Protein AF-A0A4R2JF76-F1 (afdb_monomer)

Nearest PDB structures (foldseek):
  4w4k-assembly1_A  TM=8.647E-01  e=4.513E-01  Mycobacterium tuberculosis str. Erdman = ATCC 35801
  4w4k-assembly2_C  TM=8.462E-01  e=5.364E-01  Mycobacterium tuberculosis str. Erdman = ATCC 35801

Mean predicted aligned error: 8.12 Å

Solvent-accessible surface area (backbone atoms only — not comparable to full-atom values): 5608 Å² total; per-residue (Å²): 128,84,72,79,71,79,81,88,81,79,65,55,66,62,47,49,46,41,31,71,45,54,36,53,51,52,30,53,58,51,48,59,55,27,51,62,47,57,63,56,80,81,65,73,69,102,70,92,48,73,71,55,55,56,48,42,54,52,50,49,56,51,30,41,53,50,21,51,54,47,50,55,50,30,55,50,36,52,52,48,22,51,52,43,48,54,52,47,51,53,51,37,48,74,72,68,71,112

Sequence (98 aa):
MPTPMDTFEVDLSALDKIAAQDLPAIATALRGIANVVTTHEGLEGPGHLDAVYAMEGAYAHFTDSVGNRQRIACDRIDATANALRDVVNLYRRADGQA

Radius of gyration: 22.74 Å; Cα contacts (8 Å, |Δi|>4): 61; chains: 1; bounding box: 41×37×65 Å

Secondary structure (DSSP, 8-state):
-PPPP------HHHHHHIIIIIHHHHHHHHHHHHHHHHS-TT---S---HHHHHHHHHHHHHHHHHHHHHHHHHHHHHHHHHHHHHHHHHHHHHTT--

Foldseek 3Di:
DPDPDDDDDDDLVVLLCCLVPVLLVVLVVLLVVLVVLQVLPPLDDPDDDPVSVVVSVVSNVVSPVVSVVSNVVSVVSNVVSVVSVVVSVVVCVVVVND

Organism: NCBI:txid1213861

Structure (mmCIF, N/CA/C/O backbone):
data_AF-A0A4R2JF76-F1
#
_entry.id   AF-A0A4R2JF76-F1
#
loop_
_atom_site.group_PDB
_atom_site.id
_atom_site.type_symbol
_atom_site.label_atom_id
_atom_site.label_alt_id
_atom_site.label_comp_id
_atom_site.label_asym_id
_atom_site.label_entity_id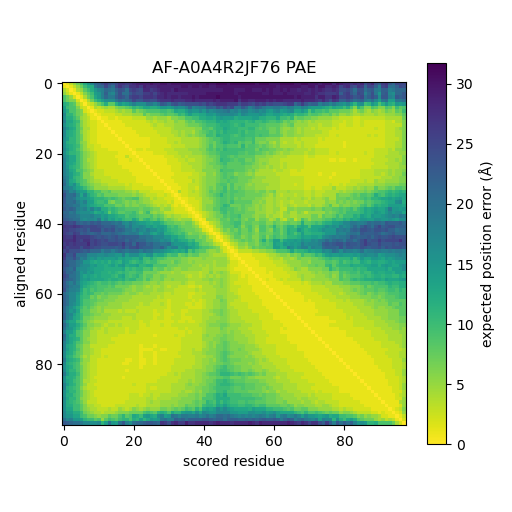
_atom_site.label_seq_id
_atom_site.pdbx_PDB_ins_code
_atom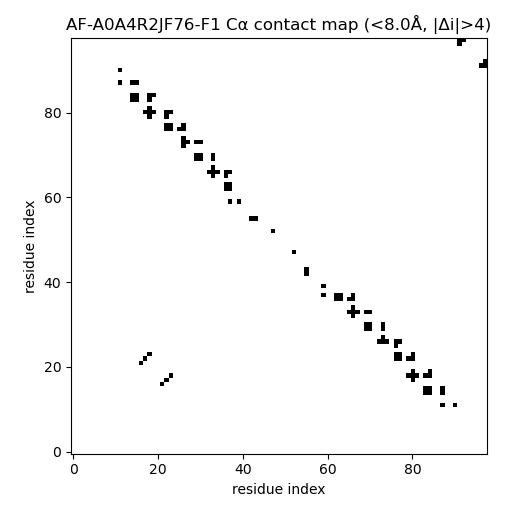_site.Cartn_x
_atom_site.Cartn_y
_atom_site.Cartn_z
_atom_site.occupancy
_atom_site.B_iso_or_equiv
_atom_site.auth_seq_id
_atom_site.auth_comp_id
_atom_site.auth_asym_id
_atom_site.auth_atom_id
_atom_site.pdbx_PDB_model_num
ATOM 1 N N . MET A 1 1 ? -15.589 -29.027 31.535 1.00 43.88 1 MET A N 1
ATOM 2 C CA . MET A 1 1 ? -15.894 -27.622 31.194 1.00 43.88 1 MET A CA 1
ATOM 3 C C . MET A 1 1 ? -14.822 -27.148 30.234 1.00 43.88 1 MET A C 1
ATOM 5 O O . MET A 1 1 ? -13.671 -27.476 30.500 1.00 43.88 1 MET A O 1
ATOM 9 N N . PRO A 1 2 ? -15.157 -26.466 29.128 1.00 47.97 2 PRO A N 1
ATOM 10 C CA . PRO A 1 2 ? -14.135 -25.808 28.327 1.00 47.97 2 PRO A CA 1
ATOM 11 C C . PRO A 1 2 ? -13.471 -24.750 29.213 1.00 47.97 2 PRO A C 1
ATOM 13 O O . PRO A 1 2 ? -14.169 -24.003 29.900 1.00 47.97 2 PRO A O 1
ATOM 16 N N . THR A 1 3 ? -12.143 -24.735 29.263 1.00 58.66 3 THR A N 1
ATOM 17 C CA . THR A 1 3 ? -11.384 -23.632 29.858 1.00 58.66 3 THR A CA 1
ATOM 18 C C . THR A 1 3 ? -11.790 -22.335 29.153 1.00 58.66 3 THR A C 1
ATOM 20 O O . THR A 1 3 ? -11.986 -22.368 27.934 1.00 58.66 3 THR A O 1
ATOM 23 N N . PRO A 1 4 ? -11.952 -21.208 29.873 1.00 59.09 4 PRO A N 1
ATOM 24 C CA . PRO A 1 4 ? -12.113 -19.921 29.214 1.00 59.09 4 PRO A CA 1
ATOM 25 C C . PRO A 1 4 ? -10.934 -19.774 28.254 1.00 59.09 4 PRO A C 1
ATOM 27 O O . PRO A 1 4 ? -9.792 -19.966 28.672 1.00 59.09 4 PRO A O 1
ATOM 30 N N . MET A 1 5 ? -11.205 -19.532 26.971 1.00 57.75 5 MET A N 1
ATOM 31 C CA . MET A 1 5 ? -10.155 -19.087 26.062 1.00 57.75 5 MET A CA 1
ATOM 32 C C . MET A 1 5 ? -9.449 -17.905 26.723 1.00 57.75 5 MET A C 1
ATOM 34 O O . MET A 1 5 ? -10.135 -17.039 27.274 1.00 57.75 5 MET A O 1
ATOM 38 N N . ASP A 1 6 ? -8.115 -17.894 26.677 1.00 59.38 6 ASP A N 1
ATOM 39 C CA . ASP A 1 6 ? -7.320 -16.732 27.065 1.00 59.38 6 ASP A CA 1
ATOM 40 C C . ASP A 1 6 ? -7.993 -15.474 26.507 1.00 59.38 6 ASP A C 1
ATOM 42 O O . ASP A 1 6 ? -8.355 -15.409 25.327 1.00 59.38 6 ASP A O 1
ATOM 46 N N . THR A 1 7 ? -8.273 -14.525 27.395 1.00 64.38 7 THR A N 1
ATOM 47 C CA . THR A 1 7 ? -8.984 -13.292 27.068 1.00 64.38 7 THR A CA 1
ATOM 48 C C . THR A 1 7 ? -8.298 -12.602 25.894 1.00 64.38 7 THR A C 1
ATOM 50 O O . THR A 1 7 ? -7.103 -12.321 25.946 1.00 64.38 7 THR A O 1
ATOM 53 N N . PHE A 1 8 ? -9.049 -12.348 24.823 1.00 70.62 8 PHE A N 1
ATOM 54 C CA . PHE A 1 8 ? -8.560 -11.618 23.660 1.00 70.62 8 PHE A CA 1
ATOM 55 C C . PHE A 1 8 ? -8.485 -10.126 24.003 1.00 70.62 8 PHE A C 1
ATOM 57 O O . PHE A 1 8 ? -9.517 -9.479 24.173 1.00 70.62 8 PHE A O 1
ATOM 64 N N . GLU A 1 9 ? -7.268 -9.600 24.139 1.00 78.69 9 GLU A N 1
ATOM 65 C CA . GLU A 1 9 ? -7.001 -8.191 24.434 1.00 78.69 9 GLU A CA 1
ATOM 66 C C . GLU A 1 9 ? -6.563 -7.462 23.157 1.00 78.69 9 GLU A C 1
ATOM 68 O O . GLU A 1 9 ? -5.720 -7.954 22.403 1.00 78.69 9 GLU A O 1
ATOM 73 N N . VAL A 1 10 ? -7.152 -6.292 22.897 1.00 83.19 10 VAL A N 1
ATOM 74 C CA . VAL A 1 10 ? -6.868 -5.481 21.706 1.00 83.19 10 VAL A CA 1
ATOM 75 C C . VAL A 1 10 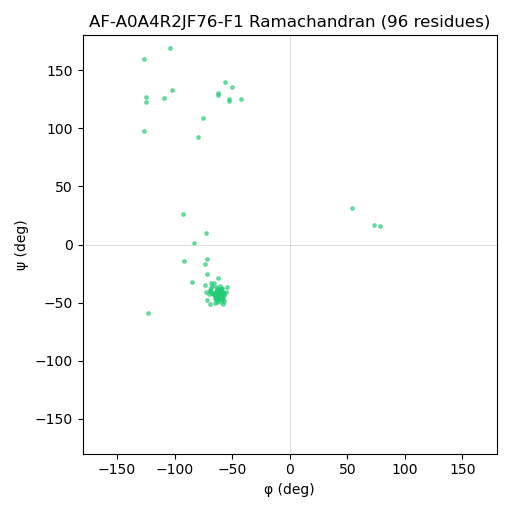? -6.449 -4.082 22.122 1.00 83.19 10 VAL A C 1
ATOM 77 O O . VAL A 1 10 ? -7.223 -3.354 22.739 1.00 83.19 10 VAL A O 1
ATOM 80 N N . ASP A 1 11 ? -5.257 -3.665 21.700 1.00 90.56 11 ASP A N 1
ATOM 81 C CA . ASP A 1 11 ? -4.827 -2.274 21.824 1.00 90.56 11 ASP A CA 1
ATOM 82 C C . ASP A 1 11 ? -5.439 -1.424 20.701 1.00 90.56 11 ASP A C 1
ATOM 84 O O 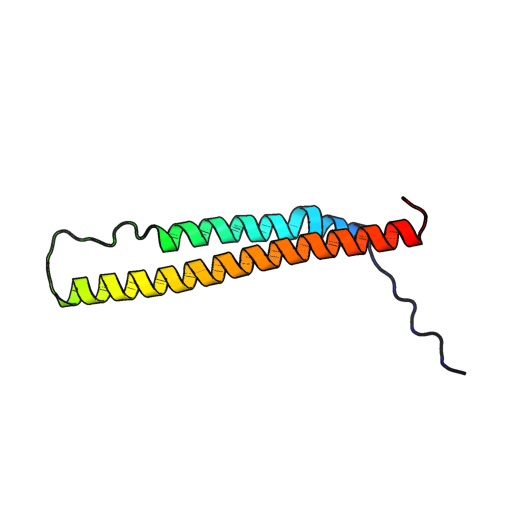. ASP A 1 11 ? -4.895 -1.291 19.599 1.00 90.56 11 ASP A O 1
ATOM 88 N N . LEU A 1 12 ? -6.598 -0.830 20.991 1.00 90.62 12 LEU A N 1
ATOM 89 C CA . LEU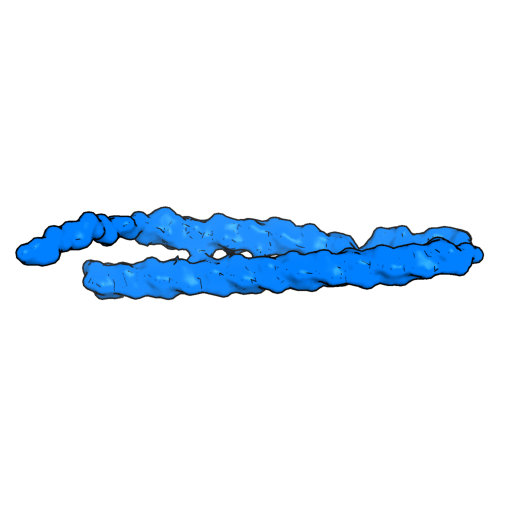 A 1 12 ? -7.300 0.049 20.057 1.00 90.62 12 LEU A CA 1
ATOM 90 C C . LEU A 1 12 ? -6.483 1.292 19.691 1.00 90.62 12 LEU A C 1
ATOM 92 O O . LEU A 1 12 ? -6.642 1.806 18.587 1.00 90.62 12 LEU A O 1
ATOM 96 N N . SER A 1 13 ? -5.606 1.773 20.577 1.00 90.75 13 SER A N 1
ATOM 97 C CA . SER A 1 13 ? -4.792 2.962 20.311 1.00 90.75 13 SER A CA 1
ATOM 98 C C . SER A 1 13 ? -3.690 2.674 19.290 1.00 90.75 13 SER A C 1
ATOM 100 O O . SER A 1 13 ? -3.477 3.461 18.363 1.00 90.75 13 SER A O 1
ATOM 102 N N . ALA A 1 14 ? -3.049 1.507 19.399 1.00 92.38 14 ALA A N 1
ATOM 103 C CA . ALA A 1 14 ? -2.069 1.043 18.427 1.00 92.38 14 ALA A CA 1
ATOM 104 C C . ALA A 1 14 ? -2.714 0.799 17.057 1.00 92.38 14 ALA A C 1
ATOM 106 O O . ALA A 1 14 ? -2.176 1.240 16.040 1.00 92.38 14 ALA A O 1
ATOM 107 N N . LEU A 1 15 ? -3.885 0.153 17.018 1.00 91.44 15 LEU A N 1
ATOM 108 C CA . LEU A 1 15 ? -4.607 -0.082 15.763 1.00 91.44 15 LEU A CA 1
ATOM 109 C C . LEU A 1 15 ? -5.038 1.225 15.088 1.00 91.44 15 LEU A C 1
ATOM 111 O O . LEU A 1 15 ? -4.892 1.357 13.873 1.00 91.44 15 LEU A O 1
ATOM 115 N N . ASP A 1 16 ? -5.516 2.201 15.862 1.00 93.06 16 ASP A N 1
ATOM 116 C CA . ASP A 1 16 ? -5.918 3.506 15.331 1.00 93.06 16 ASP A CA 1
ATOM 117 C C . ASP A 1 16 ? -4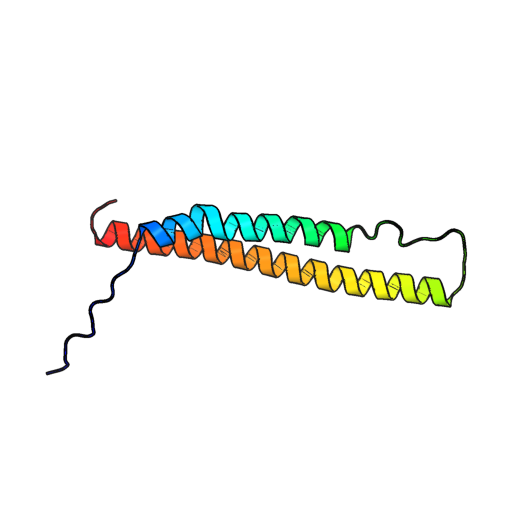.714 4.259 14.748 1.00 93.06 16 ASP A C 1
ATOM 119 O O . ASP A 1 16 ? -4.787 4.786 13.638 1.00 93.06 16 ASP A O 1
ATOM 123 N N . LYS A 1 17 ? -3.556 4.220 15.425 1.00 94.25 17 LYS A N 1
ATOM 124 C CA . LYS A 1 17 ? -2.306 4.784 14.895 1.00 94.25 17 LYS A CA 1
ATOM 125 C C . LYS A 1 17 ? -1.903 4.126 13.573 1.00 94.25 17 LYS A C 1
ATOM 127 O O . LYS A 1 17 ? -1.633 4.832 12.599 1.00 94.25 17 LYS A O 1
ATOM 132 N N . ILE A 1 18 ? -1.889 2.794 13.519 1.00 94.50 18 ILE A N 1
ATOM 133 C CA . ILE A 1 18 ? -1.503 2.045 12.315 1.00 94.50 18 ILE A CA 1
ATOM 134 C C . ILE A 1 18 ? -2.421 2.408 11.142 1.00 94.50 18 ILE A C 1
ATOM 136 O O . ILE A 1 18 ? -1.957 2.656 10.027 1.00 94.50 18 ILE A O 1
ATOM 140 N N . ALA A 1 19 ? -3.726 2.472 11.398 1.00 93.88 19 ALA A N 1
ATOM 141 C CA . ALA A 1 19 ? -4.727 2.753 10.383 1.00 93.88 19 ALA A CA 1
ATOM 142 C C . ALA A 1 19 ? -4.745 4.227 9.940 1.00 93.88 19 ALA A C 1
ATOM 144 O O . ALA A 1 19 ? -5.027 4.535 8.779 1.00 93.88 19 ALA A O 1
ATOM 145 N N . ALA A 1 20 ? -4.476 5.165 10.848 1.00 92.94 20 ALA A N 1
ATOM 146 C CA . ALA A 1 20 ? -4.503 6.597 10.562 1.00 92.94 20 ALA A CA 1
ATOM 147 C C . ALA A 1 20 ? -3.187 7.124 9.973 1.00 92.94 20 ALA A C 1
ATOM 149 O O . ALA A 1 20 ? -3.225 8.060 9.176 1.00 92.94 20 ALA A O 1
ATOM 150 N N . GLN A 1 21 ? -2.044 6.545 10.351 1.00 94.00 21 GLN A N 1
ATOM 151 C CA . GLN A 1 21 ? -0.722 7.107 10.061 1.00 94.00 21 GLN A CA 1
ATOM 152 C C . GLN A 1 21 ? 0.173 6.132 9.299 1.00 94.00 21 GLN A C 1
ATOM 154 O O . GLN A 1 21 ? 0.591 6.442 8.184 1.00 94.00 21 GLN A O 1
ATOM 159 N N . ASP A 1 22 ? 0.444 4.955 9.867 1.00 95.94 22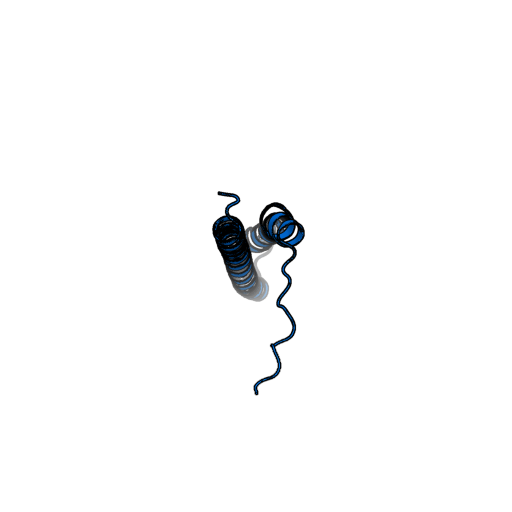 ASP A N 1
ATOM 160 C CA . ASP A 1 22 ? 1.531 4.099 9.379 1.00 95.94 22 ASP A CA 1
ATOM 161 C C . ASP A 1 22 ? 1.219 3.501 7.997 1.00 95.94 22 ASP A C 1
ATOM 163 O O . ASP A 1 22 ? 2.011 3.643 7.062 1.00 95.94 22 ASP A O 1
ATOM 167 N N . LEU A 1 23 ? 0.044 2.884 7.823 1.00 94.69 23 LEU A N 1
ATOM 168 C CA . LEU A 1 23 ? -0.350 2.299 6.536 1.00 94.69 23 LEU A CA 1
ATOM 169 C C . LEU A 1 23 ? -0.501 3.359 5.427 1.00 94.69 23 LEU A C 1
ATOM 171 O O . LEU A 1 23 ? 0.088 3.169 4.358 1.00 94.69 23 LEU A O 1
ATOM 175 N N . PRO A 1 24 ? -1.189 4.499 5.648 1.00 94.38 24 PRO A N 1
ATOM 176 C CA . PRO A 1 24 ? -1.233 5.575 4.657 1.00 94.38 24 PRO A CA 1
ATOM 177 C C . PRO A 1 24 ? 0.146 6.144 4.287 1.00 94.38 24 PRO A C 1
ATOM 179 O O . PRO A 1 24 ? 0.394 6.456 3.117 1.00 94.38 24 PRO A O 1
ATOM 182 N N . ALA A 1 25 ? 1.063 6.268 5.254 1.00 93.25 25 ALA A N 1
ATOM 183 C CA . ALA A 1 25 ? 2.422 6.739 4.994 1.00 93.25 25 ALA A CA 1
ATOM 184 C C . ALA A 1 25 ? 3.191 5.762 4.092 1.00 93.25 25 ALA A C 1
ATOM 186 O O . ALA A 1 25 ? 3.820 6.186 3.118 1.00 93.25 25 ALA A O 1
ATOM 187 N N . ILE A 1 26 ? 3.080 4.454 4.353 1.00 93.12 26 ILE A N 1
ATOM 188 C CA . ILE A 1 26 ? 3.686 3.409 3.516 1.00 93.12 26 ILE A CA 1
ATOM 189 C C . ILE A 1 26 ? 3.106 3.445 2.096 1.00 93.12 26 ILE A C 1
ATOM 191 O O . ILE A 1 26 ? 3.867 3.452 1.127 1.00 93.12 26 ILE A O 1
ATOM 195 N N . ALA A 1 27 ? 1.779 3.523 1.948 1.00 93.12 27 ALA A N 1
ATOM 196 C CA . ALA A 1 27 ? 1.139 3.612 0.634 1.00 93.12 27 ALA A CA 1
ATOM 197 C C . ALA A 1 27 ? 1.607 4.850 -0.150 1.00 93.12 27 ALA A C 1
ATOM 199 O O . ALA A 1 27 ? 1.881 4.770 -1.347 1.00 93.12 27 ALA A O 1
ATOM 200 N N . THR A 1 28 ? 1.756 5.993 0.525 1.00 91.56 28 THR A N 1
ATOM 201 C CA . THR A 1 28 ? 2.248 7.239 -0.083 1.00 91.56 28 THR A CA 1
ATOM 202 C C . THR A 1 28 ? 3.691 7.105 -0.569 1.00 91.56 28 THR A C 1
ATOM 204 O O . THR A 1 28 ? 3.984 7.452 -1.715 1.00 91.56 28 THR A O 1
ATOM 207 N N . ALA A 1 29 ? 4.582 6.548 0.255 1.00 89.88 29 ALA A N 1
ATOM 208 C CA . ALA A 1 29 ? 5.974 6.316 -0.128 1.00 89.88 29 ALA A CA 1
ATOM 209 C C . ALA A 1 29 ? 6.084 5.375 -1.343 1.00 89.88 29 ALA A C 1
ATOM 211 O O . ALA A 1 29 ? 6.835 5.643 -2.283 1.00 89.88 29 ALA A O 1
ATOM 212 N N . LEU A 1 30 ? 5.283 4.306 -1.368 1.00 88.31 30 LEU A N 1
ATOM 213 C CA . LEU A 1 30 ? 5.264 3.352 -2.477 1.00 88.31 30 LEU A CA 1
ATOM 214 C C . LEU A 1 30 ? 4.694 3.948 -3.772 1.00 88.31 30 LEU A C 1
ATOM 216 O O . LEU A 1 30 ? 5.173 3.598 -4.851 1.00 88.31 30 LEU A O 1
ATOM 220 N N . ARG A 1 31 ? 3.721 4.865 -3.704 1.00 89.19 31 ARG A N 1
ATOM 221 C CA . ARG A 1 31 ? 3.194 5.561 -4.894 1.00 89.19 31 ARG A CA 1
ATOM 222 C C . ARG A 1 31 ? 4.249 6.411 -5.594 1.00 89.19 31 ARG A C 1
ATOM 224 O O . ARG A 1 31 ? 4.281 6.426 -6.821 1.00 89.19 31 ARG A O 1
ATOM 231 N N . GLY A 1 32 ? 5.123 7.075 -4.835 1.00 83.88 32 GLY A N 1
ATOM 232 C CA . GLY A 1 32 ? 6.198 7.891 -5.409 1.00 83.88 32 GLY A CA 1
ATOM 233 C C . GLY A 1 32 ? 7.103 7.083 -6.342 1.00 83.88 32 GLY A C 1
ATOM 234 O O . GLY A 1 32 ? 7.394 7.514 -7.452 1.00 83.88 32 GLY A O 1
ATOM 235 N N . ILE A 1 33 ? 7.470 5.870 -5.926 1.00 80.31 33 ILE A N 1
ATOM 236 C CA . ILE A 1 33 ? 8.315 4.962 -6.714 1.00 80.31 33 ILE A CA 1
ATOM 237 C C . ILE A 1 33 ? 7.572 4.428 -7.948 1.00 80.31 33 ILE A C 1
ATOM 239 O O . ILE A 1 33 ? 8.168 4.335 -9.018 1.00 80.31 33 ILE A O 1
ATOM 243 N N . ALA A 1 34 ? 6.278 4.105 -7.820 1.00 82.56 34 ALA A N 1
ATOM 244 C CA . ALA A 1 34 ? 5.475 3.596 -8.934 1.00 82.56 34 ALA A CA 1
ATOM 245 C C . ALA A 1 34 ? 5.405 4.594 -10.099 1.00 82.56 34 ALA A C 1
ATOM 247 O O . ALA A 1 34 ? 5.525 4.188 -11.249 1.00 82.56 34 ALA A O 1
ATOM 248 N N . ASN A 1 35 ? 5.280 5.890 -9.801 1.00 79.12 35 ASN A N 1
ATOM 249 C CA . ASN A 1 35 ? 5.261 6.924 -10.833 1.00 79.12 35 ASN A CA 1
ATOM 250 C C . ASN A 1 35 ? 6.595 6.984 -11.588 1.00 79.12 35 ASN A C 1
ATOM 252 O O . ASN A 1 35 ? 6.591 7.001 -12.812 1.00 79.12 35 ASN A O 1
ATOM 256 N N . VAL A 1 36 ? 7.727 6.944 -10.874 1.00 79.19 36 VAL A N 1
ATOM 257 C CA . VAL A 1 36 ? 9.070 7.019 -11.480 1.00 79.19 36 VAL A CA 1
ATOM 258 C C . VAL A 1 36 ? 9.301 5.902 -12.498 1.00 79.19 36 VAL A C 1
ATOM 260 O O . VAL A 1 36 ? 9.833 6.158 -13.574 1.00 79.19 36 VAL A O 1
ATOM 263 N N . VAL A 1 37 ? 8.886 4.669 -12.191 1.00 78.88 37 VAL A N 1
ATOM 264 C CA . VAL A 1 37 ? 9.107 3.534 -13.104 1.00 78.88 37 VAL A CA 1
ATOM 265 C C . VAL A 1 37 ? 8.217 3.582 -14.350 1.00 78.88 37 VAL A C 1
ATOM 267 O O . VAL A 1 37 ? 8.623 3.067 -15.384 1.00 78.88 37 VAL A O 1
ATOM 270 N N . THR A 1 38 ? 7.052 4.233 -14.287 1.00 82.25 38 THR A N 1
ATOM 271 C CA . THR A 1 38 ? 6.113 4.338 -15.422 1.00 82.25 38 THR A CA 1
ATOM 272 C C . THR A 1 38 ? 6.317 5.573 -16.302 1.00 82.25 38 THR A C 1
ATOM 274 O O . THR A 1 38 ? 5.761 5.636 -17.391 1.00 82.25 38 THR A O 1
ATOM 277 N N . THR A 1 39 ? 7.083 6.579 -15.862 1.00 80.62 39 THR A N 1
ATOM 278 C CA . THR A 1 39 ? 7.313 7.794 -16.674 1.00 80.62 39 THR A CA 1
ATOM 279 C C . THR A 1 39 ? 8.267 7.545 -17.843 1.00 80.62 39 THR A C 1
ATOM 281 O O . THR A 1 39 ? 8.311 8.345 -18.772 1.00 80.62 39 THR A O 1
ATOM 284 N N . HIS A 1 40 ? 9.022 6.440 -17.819 1.00 78.19 40 HIS A N 1
ATOM 285 C CA . HIS A 1 40 ? 9.931 6.052 -18.900 1.00 78.19 40 HIS A CA 1
ATOM 286 C C . HIS A 1 40 ? 10.941 7.153 -19.297 1.00 78.19 40 HIS A C 1
ATOM 288 O O . HIS A 1 40 ? 11.346 7.261 -20.453 1.00 78.19 40 HIS A O 1
ATOM 294 N N . GLU A 1 41 ? 11.360 7.994 -18.346 1.00 68.31 41 GLU A N 1
ATOM 295 C CA . GLU A 1 41 ? 12.270 9.104 -18.639 1.00 68.31 41 GLU A CA 1
ATOM 296 C C . GLU A 1 41 ? 13.623 8.593 -19.159 1.00 68.31 41 GLU A C 1
ATOM 298 O O . GLU A 1 41 ? 14.262 7.741 -18.541 1.00 68.31 41 GLU A O 1
ATOM 303 N N . GLY A 1 42 ? 14.068 9.136 -20.297 1.00 68.50 42 GLY A N 1
ATOM 304 C CA . GLY A 1 42 ? 15.372 8.818 -20.888 1.00 68.50 42 GLY A CA 1
ATOM 305 C C . GLY A 1 42 ? 15.440 7.485 -21.638 1.00 68.50 42 GLY A C 1
ATOM 306 O O . GLY A 1 42 ? 16.541 7.009 -21.903 1.00 68.50 42 GLY A O 1
ATOM 307 N N . LEU A 1 43 ? 14.292 6.888 -21.978 1.00 69.81 43 LEU A N 1
ATOM 308 C CA . LEU A 1 43 ? 14.237 5.649 -22.758 1.00 69.81 43 LEU A CA 1
ATOM 309 C C . LEU A 1 43 ? 14.620 5.816 -24.234 1.00 69.81 43 LEU A C 1
ATOM 311 O O . LEU A 1 43 ? 14.851 4.805 -24.871 1.00 69.81 43 LEU A O 1
ATOM 315 N N . GLU A 1 44 ? 14.727 7.040 -24.761 1.00 68.50 44 GLU A N 1
ATOM 316 C CA . GLU A 1 44 ? 15.145 7.300 -26.146 1.00 68.50 44 GLU A CA 1
ATOM 317 C C . GLU A 1 44 ? 16.557 7.916 -26.190 1.00 68.50 44 GLU A C 1
ATOM 319 O O . GLU A 1 44 ? 16.833 8.936 -25.550 1.00 68.50 44 GLU A O 1
ATOM 324 N N . GLY A 1 45 ? 17.466 7.304 -26.959 1.00 69.12 45 GLY A N 1
ATOM 325 C CA . GLY A 1 45 ? 18.827 7.802 -27.207 1.00 69.12 45 GLY A CA 1
ATOM 326 C C . GLY A 1 45 ? 19.014 8.432 -28.601 1.00 69.12 45 GLY A C 1
ATOM 327 O O . GLY A 1 45 ? 18.182 8.257 -29.485 1.00 69.12 45 GLY A O 1
ATOM 328 N N . PRO A 1 46 ? 20.139 9.129 -28.871 1.00 70.69 46 PRO A N 1
ATOM 329 C CA . PRO A 1 46 ? 20.381 9.816 -30.151 1.00 70.69 46 PRO A CA 1
ATOM 330 C C . PRO A 1 46 ? 20.684 8.881 -31.346 1.00 70.69 46 PRO A C 1
ATOM 332 O O . PRO A 1 46 ? 21.110 9.352 -32.399 1.00 70.69 46 PRO A O 1
ATOM 335 N N . GLY A 1 47 ? 20.518 7.562 -31.202 1.00 69.94 47 GLY A N 1
ATOM 336 C CA . GLY A 1 47 ? 20.879 6.554 -32.203 1.00 69.94 47 GLY A CA 1
ATOM 337 C C . GLY A 1 47 ? 19.711 5.631 -32.539 1.00 69.94 47 GLY A C 1
ATOM 338 O O . GLY A 1 47 ? 18.759 5.544 -31.779 1.00 69.94 47 GLY A O 1
ATOM 339 N N . HIS A 1 48 ? 19.765 4.969 -33.695 1.00 68.06 48 HIS A N 1
ATOM 340 C CA . HIS A 1 48 ? 18.720 4.045 -34.144 1.00 68.06 48 HIS A CA 1
ATOM 341 C C . HIS A 1 48 ? 19.358 2.698 -34.483 1.00 68.06 48 HIS A C 1
ATOM 343 O O . HIS A 1 48 ? 19.934 2.517 -35.555 1.00 68.06 48 HIS A O 1
ATOM 349 N N . LEU A 1 49 ? 19.301 1.771 -33.530 1.00 80.62 49 LEU A N 1
ATOM 350 C CA . LEU A 1 49 ? 19.736 0.387 -33.697 1.00 80.62 49 LEU A CA 1
ATOM 351 C C . LEU A 1 49 ? 18.563 -0.514 -33.317 1.00 80.62 49 LEU A C 1
ATOM 353 O O . LEU A 1 49 ? 18.048 -0.395 -32.209 1.00 80.62 49 LEU A O 1
ATOM 357 N N . ASP A 1 50 ? 18.168 -1.437 -34.194 1.00 83.06 50 ASP A N 1
ATOM 358 C CA . ASP A 1 50 ? 16.985 -2.292 -33.981 1.00 83.06 50 ASP A CA 1
ATOM 359 C C . ASP A 1 50 ? 17.031 -3.057 -32.648 1.00 83.06 50 ASP A C 1
ATOM 361 O O . ASP A 1 50 ? 16.020 -3.207 -31.964 1.00 83.06 50 ASP A O 1
ATOM 365 N N . ALA A 1 51 ? 18.224 -3.500 -32.237 1.00 80.88 51 ALA A N 1
ATOM 366 C CA . ALA A 1 51 ? 18.425 -4.176 -30.956 1.00 80.88 51 ALA A CA 1
ATOM 367 C C . ALA A 1 51 ? 18.179 -3.258 -29.743 1.00 80.88 51 ALA A C 1
ATOM 369 O O . ALA A 1 51 ? 17.713 -3.731 -28.708 1.00 80.88 51 ALA A O 1
ATOM 370 N N . VAL A 1 52 ? 18.478 -1.961 -29.867 1.00 82.31 52 VAL A N 1
ATOM 371 C CA . VAL A 1 52 ? 18.237 -0.965 -28.815 1.00 82.31 52 VAL A CA 1
ATOM 372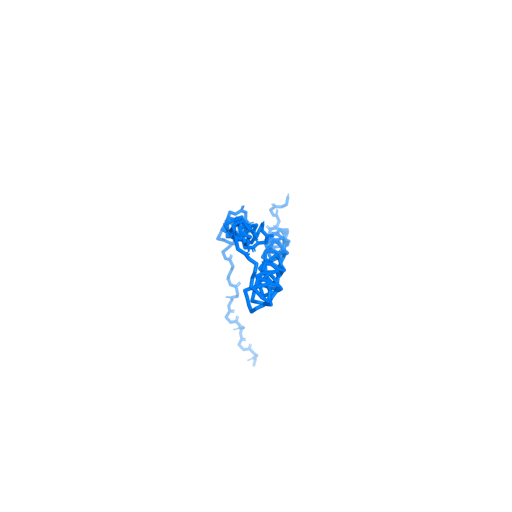 C C . VAL A 1 52 ? 16.737 -0.700 -28.699 1.00 82.31 52 VAL A C 1
ATOM 374 O O . VAL A 1 52 ? 16.196 -0.859 -27.613 1.00 82.31 52 VAL A O 1
ATOM 377 N N . TYR A 1 53 ? 16.038 -0.480 -29.815 1.00 81.25 53 TYR A N 1
ATOM 378 C CA . TYR A 1 53 ? 14.578 -0.312 -29.823 1.00 81.25 53 TYR A CA 1
ATOM 379 C C . TYR A 1 53 ? 13.817 -1.517 -29.260 1.00 81.25 53 TYR A C 1
ATOM 381 O O . TYR A 1 53 ? 12.862 -1.366 -28.497 1.00 81.25 53 TYR A O 1
ATOM 389 N N . ALA A 1 54 ? 14.242 -2.735 -29.608 1.00 82.56 54 ALA A N 1
ATOM 390 C CA . ALA A 1 54 ? 13.643 -3.947 -29.057 1.00 82.56 54 ALA A CA 1
ATOM 391 C C . ALA A 1 54 ? 13.816 -4.028 -27.527 1.00 82.56 54 ALA A C 1
ATOM 393 O O . ALA A 1 54 ? 12.898 -4.449 -26.819 1.00 82.56 54 ALA A O 1
ATOM 394 N N . MET A 1 55 ? 14.974 -3.601 -27.012 1.00 83.94 55 MET A N 1
ATOM 395 C CA . MET A 1 55 ? 15.239 -3.538 -25.574 1.00 83.94 55 MET A CA 1
ATOM 396 C C . MET A 1 55 ? 14.430 -2.430 -24.888 1.00 83.94 55 MET A C 1
ATOM 398 O O . MET A 1 55 ? 13.871 -2.677 -23.823 1.00 83.94 55 MET A O 1
ATOM 402 N N . GLU A 1 56 ? 14.329 -1.243 -25.488 1.00 85.00 56 GLU A N 1
ATOM 403 C CA . GLU A 1 56 ? 13.541 -0.115 -24.972 1.00 85.00 56 GLU A CA 1
ATOM 404 C C . GLU A 1 56 ? 12.071 -0.516 -24.774 1.00 85.00 56 GLU A C 1
ATOM 406 O O . GLU A 1 56 ? 11.524 -0.358 -23.681 1.00 85.00 56 GLU A O 1
ATOM 411 N N . GLY A 1 57 ? 11.456 -1.151 -25.780 1.00 84.69 57 GLY A N 1
ATOM 412 C CA . GLY A 1 57 ? 10.085 -1.660 -25.678 1.00 84.69 57 GLY A CA 1
ATOM 413 C C . GLY A 1 57 ? 9.916 -2.746 -24.608 1.00 84.69 57 GLY A C 1
ATOM 414 O O . GLY A 1 57 ? 8.966 -2.715 -23.823 1.00 84.69 57 GLY A O 1
ATOM 415 N N . ALA A 1 58 ? 10.855 -3.695 -24.521 1.00 86.44 58 ALA A N 1
ATOM 416 C CA . ALA A 1 58 ? 10.823 -4.734 -23.490 1.00 86.44 58 ALA A CA 1
ATOM 417 C C . ALA A 1 58 ? 10.979 -4.152 -22.072 1.00 86.44 58 ALA A C 1
ATOM 419 O O . ALA A 1 58 ? 10.296 -4.583 -21.138 1.00 86.44 58 ALA A O 1
ATOM 420 N N . TYR A 1 59 ? 11.853 -3.158 -21.909 1.00 85.44 59 TYR A N 1
ATOM 421 C CA . TYR A 1 59 ? 12.090 -2.478 -20.642 1.00 85.44 59 TYR A CA 1
ATOM 422 C C . TYR A 1 59 ? 10.888 -1.625 -20.212 1.00 85.44 59 TYR A C 1
ATOM 424 O O . TYR A 1 59 ? 10.503 -1.669 -19.040 1.00 85.44 59 TYR A O 1
ATOM 432 N N . ALA A 1 60 ? 10.239 -0.924 -21.147 1.00 86.75 60 ALA A N 1
ATOM 433 C CA . ALA A 1 60 ? 8.995 -0.199 -20.892 1.00 86.75 60 ALA A CA 1
ATOM 434 C C . ALA A 1 60 ? 7.893 -1.145 -20.379 1.00 86.75 60 ALA A C 1
ATOM 436 O O . ALA A 1 60 ? 7.372 -0.962 -19.282 1.00 86.75 60 ALA A O 1
ATOM 437 N N . HIS A 1 61 ? 7.636 -2.257 -21.076 1.00 88.56 61 HIS A N 1
ATOM 438 C CA . HIS A 1 61 ? 6.648 -3.248 -20.629 1.00 88.56 61 HIS A CA 1
ATOM 439 C C . HIS A 1 61 ? 6.964 -3.865 -19.260 1.00 88.56 61 HIS A C 1
ATOM 441 O O . HIS A 1 61 ? 6.063 -4.114 -18.451 1.00 88.56 61 HIS A O 1
ATOM 447 N N . PHE A 1 62 ? 8.241 -4.135 -18.986 1.00 87.50 62 PHE A N 1
ATOM 448 C CA . PHE A 1 62 ? 8.661 -4.641 -17.685 1.00 87.50 62 PHE A CA 1
ATOM 449 C C . PHE A 1 62 ? 8.375 -3.627 -16.569 1.00 87.50 62 PHE A C 1
ATOM 451 O O . PHE A 1 62 ? 7.769 -3.983 -15.553 1.00 87.50 62 PHE A O 1
ATOM 458 N N . THR A 1 63 ? 8.781 -2.373 -16.765 1.00 89.94 63 THR A N 1
ATOM 459 C CA . THR A 1 63 ? 8.616 -1.303 -15.773 1.00 89.94 63 THR A CA 1
ATOM 460 C C . THR A 1 63 ? 7.146 -0.931 -15.559 1.00 89.94 63 THR A C 1
ATOM 462 O O . THR A 1 63 ? 6.736 -0.783 -14.407 1.00 89.94 63 THR A O 1
ATOM 465 N N . ASP A 1 64 ? 6.315 -0.961 -16.604 1.00 90.44 64 ASP A N 1
ATOM 466 C CA . ASP A 1 64 ? 4.852 -0.856 -16.505 1.00 90.44 64 ASP A CA 1
ATOM 467 C C . ASP A 1 64 ? 4.241 -1.962 -15.642 1.00 90.44 64 ASP A C 1
ATOM 469 O O . ASP A 1 64 ? 3.424 -1.710 -14.752 1.00 90.44 64 ASP A O 1
ATOM 473 N N . SER A 1 65 ? 4.648 -3.214 -15.871 1.00 91.12 65 SER A N 1
ATOM 474 C CA . SER A 1 65 ? 4.174 -4.349 -15.075 1.00 91.12 65 SER A CA 1
ATOM 475 C C . SER A 1 65 ? 4.551 -4.191 -13.597 1.00 91.12 65 SER A C 1
ATOM 477 O O . SER A 1 65 ? 3.740 -4.492 -12.714 1.00 91.12 65 SER A O 1
ATOM 479 N N . VAL A 1 66 ? 5.764 -3.713 -13.305 1.00 90.25 66 VAL A N 1
ATOM 480 C CA . VAL A 1 66 ? 6.209 -3.427 -11.932 1.00 90.25 66 VAL A CA 1
ATOM 481 C C . VAL A 1 66 ? 5.384 -2.294 -11.317 1.00 90.25 66 VAL A C 1
ATOM 483 O O . VAL A 1 66 ? 4.813 -2.485 -10.240 1.00 90.25 66 VAL A O 1
ATOM 486 N N . GLY A 1 67 ? 5.241 -1.164 -12.015 1.00 90.50 67 GLY A N 1
ATOM 487 C CA . GLY A 1 67 ? 4.447 -0.020 -11.561 1.00 90.50 67 GLY A CA 1
ATOM 488 C C . GLY A 1 67 ? 2.991 -0.395 -11.283 1.00 90.50 67 GLY A C 1
ATOM 489 O O . GLY A 1 67 ? 2.436 -0.049 -10.238 1.00 90.50 67 GLY A O 1
ATOM 490 N N . ASN A 1 68 ? 2.387 -1.209 -12.152 1.00 91.25 68 ASN A N 1
ATOM 491 C CA . ASN A 1 68 ? 1.025 -1.699 -11.976 1.00 91.25 68 ASN A CA 1
ATOM 492 C C . ASN A 1 68 ? 0.867 -2.578 -10.723 1.00 91.25 68 ASN A C 1
ATOM 494 O O . ASN A 1 68 ? -0.069 -2.391 -9.945 1.00 91.25 68 ASN A O 1
ATOM 498 N N . ARG A 1 69 ? 1.793 -3.519 -10.488 1.00 91.19 69 ARG A N 1
ATOM 499 C CA . ARG A 1 69 ? 1.783 -4.355 -9.272 1.00 91.19 69 ARG A CA 1
ATOM 500 C C . ARG A 1 69 ? 1.930 -3.511 -8.012 1.00 91.19 69 ARG A C 1
ATOM 502 O O . ARG A 1 69 ? 1.252 -3.776 -7.021 1.00 91.19 69 ARG A O 1
ATOM 509 N N . GLN A 1 70 ? 2.781 -2.493 -8.061 1.00 92.06 70 GLN A N 1
ATOM 510 C CA . GLN A 1 70 ? 3.004 -1.596 -6.937 1.00 92.06 70 GLN A CA 1
ATOM 511 C C . GLN A 1 70 ? 1.774 -0.739 -6.636 1.00 92.06 70 GLN A C 1
ATOM 513 O O . GLN A 1 70 ? 1.379 -0.631 -5.478 1.00 92.06 70 GLN A O 1
ATOM 518 N N . ARG A 1 71 ? 1.095 -0.223 -7.665 1.00 91.50 71 ARG A N 1
ATOM 519 C CA . ARG A 1 71 ? -0.185 0.481 -7.512 1.00 91.50 71 ARG A CA 1
ATOM 520 C C . ARG A 1 71 ? -1.247 -0.402 -6.851 1.00 91.50 71 ARG A C 1
ATOM 522 O O . ARG A 1 71 ? -1.858 0.020 -5.877 1.00 91.50 71 ARG A O 1
ATOM 529 N N . ILE A 1 72 ? -1.390 -1.651 -7.304 1.00 93.44 72 ILE A N 1
ATOM 530 C CA . ILE A 1 72 ? -2.305 -2.629 -6.687 1.00 93.44 72 ILE A CA 1
ATOM 531 C C . ILE A 1 72 ? -1.941 -2.881 -5.214 1.00 93.44 72 ILE A C 1
ATOM 533 O O . ILE A 1 72 ? -2.829 -3.036 -4.376 1.00 93.44 72 ILE A O 1
ATOM 537 N N . ALA A 1 73 ? -0.650 -2.935 -4.876 1.00 92.25 73 ALA A N 1
ATOM 538 C CA . ALA A 1 73 ? -0.214 -3.078 -3.490 1.00 92.25 73 ALA A CA 1
ATOM 539 C C . ALA A 1 73 ? -0.623 -1.865 -2.636 1.00 92.25 73 ALA A C 1
ATOM 541 O O . ALA A 1 73 ? -1.153 -2.058 -1.543 1.00 92.25 73 ALA A O 1
ATOM 542 N N . CYS A 1 74 ? -0.459 -0.640 -3.146 1.00 94.81 74 CYS A N 1
ATOM 543 C CA . CYS A 1 74 ? -0.927 0.576 -2.473 1.00 94.81 74 CYS A CA 1
ATOM 544 C C . CYS A 1 74 ? -2.444 0.557 -2.239 1.00 94.81 74 CYS A C 1
ATOM 546 O O . CYS A 1 74 ? -2.889 0.851 -1.132 1.00 94.81 74 CYS A O 1
ATOM 548 N N . ASP A 1 75 ? -3.231 0.142 -3.235 1.00 94.81 75 ASP A N 1
ATOM 549 C CA . ASP A 1 75 ? -4.692 0.049 -3.111 1.00 94.81 75 ASP A CA 1
ATOM 550 C C . ASP A 1 75 ? -5.102 -0.950 -2.009 1.00 94.81 75 ASP A C 1
ATOM 552 O O . ASP A 1 75 ? -6.026 -0.702 -1.232 1.00 94.81 75 ASP A O 1
ATOM 556 N N . ARG A 1 76 ? -4.376 -2.070 -1.883 1.00 96.25 76 ARG A N 1
ATOM 557 C CA . ARG A 1 76 ? -4.590 -3.056 -0.808 1.00 96.25 76 ARG A CA 1
ATOM 558 C C . ARG A 1 76 ? -4.202 -2.524 0.569 1.00 96.25 76 ARG A C 1
ATOM 560 O O . ARG A 1 76 ? -4.883 -2.843 1.543 1.00 96.25 76 ARG A O 1
ATOM 567 N N . ILE A 1 77 ? -3.132 -1.737 0.664 1.00 96.06 77 ILE A N 1
ATOM 568 C CA . ILE A 1 77 ? -2.717 -1.097 1.919 1.00 96.06 77 ILE A CA 1
ATOM 569 C C . ILE A 1 77 ? -3.804 -0.130 2.396 1.00 96.06 77 ILE A C 1
ATOM 571 O O . ILE A 1 77 ? -4.212 -0.203 3.554 1.00 96.06 77 ILE A O 1
ATOM 575 N N . ASP A 1 78 ? -4.340 0.702 1.504 1.00 95.56 78 ASP A N 1
ATOM 576 C CA . ASP A 1 78 ? -5.416 1.638 1.846 1.00 95.56 78 ASP A CA 1
ATOM 577 C C . ASP A 1 78 ? -6.702 0.912 2.259 1.00 95.56 78 ASP A C 1
ATOM 579 O O . ASP A 1 78 ? -7.331 1.268 3.257 1.00 95.56 78 ASP A O 1
ATOM 583 N N . ALA A 1 79 ? -7.074 -0.150 1.538 1.00 96.75 79 ALA A N 1
ATOM 584 C CA . ALA A 1 79 ? -8.206 -0.995 1.915 1.00 96.75 79 ALA A CA 1
ATOM 585 C C . ALA A 1 79 ? -8.013 -1.622 3.307 1.00 96.75 79 ALA A C 1
ATOM 587 O O . ALA A 1 79 ? -8.953 -1.677 4.099 1.00 96.75 79 ALA A O 1
ATOM 588 N N . THR A 1 80 ? -6.787 -2.041 3.629 1.00 96.56 80 THR A N 1
ATOM 589 C CA . THR A 1 80 ? -6.436 -2.596 4.944 1.00 96.56 80 THR A CA 1
ATOM 590 C C . THR A 1 80 ? -6.528 -1.534 6.039 1.00 96.56 80 THR A C 1
ATOM 592 O O . THR A 1 80 ? -7.083 -1.802 7.102 1.00 96.56 80 THR A O 1
ATOM 595 N N . ALA A 1 81 ? -6.052 -0.314 5.778 1.00 96.12 81 ALA A N 1
ATOM 596 C CA . ALA A 1 81 ? -6.183 0.804 6.707 1.00 96.12 81 ALA A CA 1
ATOM 597 C C . ALA A 1 81 ? -7.658 1.126 6.999 1.00 96.12 81 ALA A C 1
ATOM 599 O O . ALA A 1 81 ? -8.031 1.313 8.154 1.00 96.12 81 ALA A O 1
ATOM 600 N N . ASN A 1 82 ? -8.517 1.130 5.976 1.00 96.00 82 ASN A N 1
ATOM 601 C CA . ASN A 1 82 ? -9.953 1.349 6.158 1.00 96.00 82 ASN A CA 1
ATOM 602 C C . ASN A 1 82 ? -10.613 0.222 6.962 1.00 96.00 82 ASN A C 1
ATOM 604 O O . ASN A 1 82 ? -11.316 0.503 7.928 1.00 96.00 82 ASN A O 1
ATOM 608 N N . ALA A 1 83 ? -10.319 -1.040 6.636 1.00 96.50 83 ALA A N 1
ATOM 609 C CA . ALA A 1 83 ? -10.838 -2.180 7.389 1.00 96.50 83 ALA A CA 1
ATOM 610 C C . ALA A 1 83 ? -10.416 -2.138 8.869 1.00 96.50 83 ALA A C 1
ATOM 612 O O . ALA A 1 83 ? -11.219 -2.431 9.752 1.00 96.50 83 ALA A O 1
ATOM 613 N N . LEU A 1 84 ? -9.179 -1.723 9.162 1.00 94.81 84 LEU A N 1
ATOM 614 C CA . LEU A 1 84 ? -8.716 -1.535 10.538 1.00 94.81 84 LEU A CA 1
ATOM 615 C C . LEU A 1 84 ? -9.506 -0.449 11.274 1.00 94.81 84 LEU A C 1
ATOM 617 O O . LEU A 1 84 ? -9.876 -0.659 12.427 1.00 94.81 84 LEU A O 1
ATOM 621 N N . ARG A 1 85 ? -9.823 0.677 10.621 1.00 93.62 85 ARG A N 1
ATOM 622 C CA . ARG A 1 85 ? -10.684 1.718 11.218 1.00 93.62 85 ARG A CA 1
ATOM 623 C C . ARG A 1 85 ? -12.071 1.175 11.544 1.00 93.62 85 ARG A C 1
ATOM 625 O O . ARG A 1 85 ? -12.595 1.459 12.618 1.00 93.62 85 ARG A O 1
ATOM 632 N N . ASP A 1 86 ? -12.647 0.373 10.653 1.00 94.94 86 ASP A N 1
ATOM 633 C CA . ASP A 1 86 ? -13.955 -0.246 10.878 1.00 94.94 86 ASP A CA 1
ATOM 634 C C . ASP A 1 86 ? -13.930 -1.200 12.078 1.00 94.94 86 ASP A C 1
ATOM 636 O O . ASP A 1 86 ? -14.831 -1.161 12.919 1.00 94.94 86 ASP A O 1
ATOM 640 N N . VAL A 1 87 ? -12.866 -1.998 12.212 1.00 92.00 87 VAL A N 1
ATOM 641 C CA . VAL A 1 87 ? -12.649 -2.879 13.369 1.00 92.00 87 VAL A CA 1
ATOM 642 C C . VAL A 1 87 ? -12.503 -2.073 14.663 1.00 92.00 87 VAL A C 1
ATOM 644 O O . VAL A 1 87 ? -13.177 -2.380 15.645 1.00 92.00 87 VAL A O 1
ATOM 647 N N . VAL A 1 88 ? -11.683 -1.018 14.678 1.00 92.81 88 VAL A N 1
ATOM 648 C CA . VAL A 1 88 ? -11.516 -0.142 15.855 1.00 92.81 88 VAL A CA 1
ATOM 649 C C . VAL A 1 88 ? -12.852 0.479 16.269 1.00 92.81 88 VAL A C 1
ATOM 651 O O . VAL A 1 88 ? -13.207 0.471 17.447 1.00 92.81 88 VAL A O 1
ATOM 654 N N . ASN A 1 89 ? -13.628 0.975 15.304 1.00 92.50 89 ASN A N 1
ATOM 655 C CA . ASN A 1 89 ? -14.945 1.555 15.558 1.00 92.50 89 ASN A CA 1
ATOM 656 C C . ASN A 1 89 ? -15.944 0.525 16.098 1.00 92.50 89 ASN A C 1
ATOM 658 O O . ASN A 1 89 ? -16.764 0.862 16.953 1.00 92.50 89 ASN A O 1
ATOM 662 N N . LEU A 1 90 ? -15.885 -0.722 15.622 1.00 92.75 90 LEU A N 1
ATOM 663 C CA . LEU A 1 90 ? -16.711 -1.809 16.141 1.00 92.75 90 LEU A CA 1
ATOM 664 C C . LEU A 1 90 ? -16.413 -2.072 17.623 1.00 92.75 90 LEU A C 1
ATOM 666 O O . LEU A 1 90 ? -17.352 -2.135 18.416 1.00 92.75 90 LEU A O 1
ATOM 670 N N . TYR A 1 91 ? -15.135 -2.163 18.002 1.00 90.44 91 TYR A N 1
ATOM 671 C CA . TYR A 1 91 ? -14.744 -2.358 19.401 1.00 90.44 91 TYR A CA 1
ATOM 672 C C . TYR A 1 91 ? -15.145 -1.175 20.285 1.00 90.44 91 TYR A C 1
ATOM 674 O O . TYR A 1 91 ? -15.793 -1.381 21.305 1.00 90.44 91 TYR A O 1
ATOM 682 N N . ARG A 1 92 ? -14.901 0.071 19.851 1.00 89.38 92 ARG A N 1
ATOM 683 C CA . ARG A 1 92 ? -15.347 1.269 20.591 1.00 89.38 92 ARG A CA 1
ATOM 684 C C . ARG A 1 92 ? -16.854 1.264 20.862 1.00 89.38 92 ARG A C 1
ATOM 686 O O . ARG A 1 92 ? -17.284 1.617 21.956 1.00 89.38 92 ARG A O 1
ATOM 693 N N . ARG A 1 93 ? -17.667 0.845 19.884 1.00 89.94 93 ARG A N 1
ATOM 694 C CA . ARG A 1 93 ? -19.125 0.715 20.055 1.00 89.94 93 ARG A CA 1
ATOM 695 C C . ARG A 1 93 ? -19.499 -0.393 21.033 1.00 89.94 93 ARG A C 1
ATOM 697 O O . ARG A 1 93 ? -20.407 -0.187 21.832 1.00 89.94 93 ARG A O 1
ATOM 704 N N . ALA A 1 94 ? -18.826 -1.542 20.966 1.00 87.81 94 ALA A N 1
ATOM 705 C CA . ALA A 1 94 ? -19.036 -2.636 21.913 1.00 87.81 94 ALA A CA 1
ATOM 706 C C . ALA A 1 94 ? -18.720 -2.203 23.356 1.00 87.81 94 ALA A C 1
ATOM 708 O O . ALA A 1 94 ? -19.454 -2.567 24.272 1.00 87.81 94 ALA A O 1
ATOM 709 N N . ASP A 1 95 ? -17.714 -1.342 23.527 1.00 85.50 95 ASP A N 1
ATOM 710 C CA . ASP A 1 95 ? -17.306 -0.768 24.814 1.00 85.50 95 ASP A CA 1
ATOM 711 C C . ASP A 1 95 ? -18.145 0.456 25.244 1.00 85.50 95 ASP A C 1
ATOM 713 O O . ASP A 1 95 ? -17.889 1.056 26.289 1.00 85.50 95 ASP A O 1
ATOM 717 N N . GLY A 1 96 ? -19.151 0.857 24.455 1.00 84.19 96 GLY A N 1
ATOM 718 C CA . GLY A 1 96 ? -20.033 1.992 24.759 1.00 84.19 96 GLY A CA 1
ATOM 719 C C . GLY A 1 96 ? -19.393 3.377 24.595 1.00 84.19 96 GLY A C 1
ATOM 720 O O . GLY A 1 96 ? -19.931 4.358 25.100 1.00 84.19 96 GLY A O 1
ATOM 721 N N . GLN A 1 97 ? -18.268 3.476 23.887 1.00 77.56 97 GLN A N 1
ATOM 722 C CA . GLN A 1 97 ? -17.503 4.713 23.669 1.00 77.56 97 GLN A CA 1
A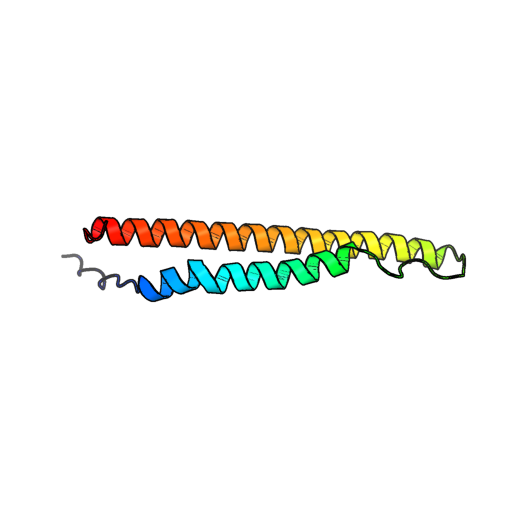TOM 723 C C . GLN A 1 97 ? -17.894 5.457 22.372 1.00 77.56 97 GLN A C 1
ATOM 725 O O . GLN A 1 97 ? -17.052 6.132 21.778 1.00 77.56 97 GLN A O 1
ATOM 730 N N . ALA A 1 98 ? -19.131 5.277 21.893 1.00 57.62 98 ALA A N 1
ATOM 731 C CA . ALA A 1 98 ? -19.607 5.804 20.607 1.00 57.62 98 ALA A CA 1
ATOM 732 C C . ALA A 1 98 ? -20.061 7.269 20.666 1.00 57.62 98 ALA A C 1
ATOM 734 O O . ALA A 1 98 ? -20.757 7.634 21.641 1.00 57.62 98 ALA A O 1
#

pLDDT: mean 84.71, std 11.56, range [43.88, 96.75]